Protein AF-A0A935LQ37-F1 (afdb_monomer)

Mean predicted aligned error: 2.81 Å

Structure (mmCIF, N/CA/C/O backbone):
data_AF-A0A935LQ37-F1
#
_entry.id   AF-A0A935LQ37-F1
#
loop_
_atom_site.group_PDB
_atom_site.id
_atom_site.type_symbol
_atom_site.label_atom_id
_atom_site.label_alt_id
_atom_site.label_comp_id
_atom_site.label_asym_id
_atom_site.label_entity_id
_atom_site.label_seq_id
_atom_site.pdbx_PDB_ins_code
_atom_site.Cartn_x
_atom_site.Cartn_y
_atom_site.Cartn_z
_atom_site.occupancy
_atom_site.B_iso_or_equiv
_atom_site.auth_seq_id
_atom_site.auth_comp_id
_atom_site.auth_asym_id
_atom_site.auth_atom_id
_atom_site.pdbx_PDB_model_num
ATOM 1 N N . MET A 1 1 ? -3.232 -5.903 8.946 1.00 92.69 1 MET A N 1
ATOM 2 C CA . MET A 1 1 ? -3.778 -6.004 7.572 1.00 92.69 1 MET A CA 1
ATOM 3 C C . MET A 1 1 ? -3.243 -7.253 6.890 1.00 92.69 1 MET A C 1
ATOM 5 O O . MET A 1 1 ? -2.245 -7.796 7.349 1.00 92.69 1 MET A O 1
ATOM 9 N N . THR A 1 2 ? -3.862 -7.680 5.796 1.00 96.69 2 THR A N 1
ATOM 10 C CA . THR A 1 2 ? -3.355 -8.737 4.913 1.00 96.69 2 THR A CA 1
ATOM 11 C C . THR A 1 2 ? -3.396 -8.224 3.479 1.00 96.69 2 THR A C 1
ATOM 13 O O . THR A 1 2 ? -4.402 -7.646 3.073 1.00 96.69 2 THR A O 1
ATOM 16 N N . ALA A 1 3 ? -2.311 -8.421 2.731 1.00 97.06 3 ALA A N 1
ATOM 17 C CA . ALA A 1 3 ? -2.193 -8.026 1.332 1.00 97.06 3 ALA A CA 1
ATOM 18 C C . ALA A 1 3 ? -1.801 -9.243 0.481 1.00 97.06 3 ALA A C 1
ATOM 20 O O . ALA A 1 3 ? -0.768 -9.870 0.715 1.00 97.06 3 ALA A O 1
ATOM 21 N N . GLY A 1 4 ? -2.642 -9.600 -0.486 1.00 97.38 4 GLY A N 1
ATOM 22 C CA . GLY A 1 4 ? -2.380 -10.629 -1.483 1.00 97.38 4 GLY A CA 1
ATOM 23 C C . GLY A 1 4 ? -1.624 -10.033 -2.663 1.00 97.38 4 GLY A C 1
ATOM 24 O O . GLY A 1 4 ? -2.230 -9.405 -3.525 1.00 97.38 4 GLY A O 1
ATOM 25 N N . ILE A 1 5 ? -0.306 -10.230 -2.694 1.00 94.69 5 ILE A N 1
ATOM 26 C CA . ILE A 1 5 ? 0.600 -9.649 -3.694 1.00 94.69 5 ILE A CA 1
ATOM 27 C C . ILE A 1 5 ? 0.951 -10.710 -4.742 1.00 94.69 5 ILE A C 1
ATOM 29 O O . ILE A 1 5 ? 1.367 -11.816 -4.392 1.00 94.69 5 ILE A O 1
ATOM 33 N N . ARG A 1 6 ? 0.802 -10.386 -6.033 1.00 88.31 6 ARG A N 1
ATOM 34 C CA . ARG A 1 6 ? 1.141 -11.289 -7.146 1.00 88.31 6 ARG A CA 1
ATOM 35 C C . ARG A 1 6 ? 1.947 -10.560 -8.215 1.00 88.31 6 ARG A C 1
ATOM 37 O O . ARG A 1 6 ? 1.375 -9.878 -9.054 1.00 88.31 6 ARG A O 1
ATOM 44 N N . GLY A 1 7 ? 3.270 -10.737 -8.187 1.00 85.19 7 GLY A N 1
ATOM 45 C CA . GLY A 1 7 ? 4.164 -10.223 -9.229 1.00 85.19 7 GLY A CA 1
ATOM 46 C C . GLY A 1 7 ? 4.079 -8.709 -9.405 1.00 85.19 7 GLY A C 1
ATOM 47 O O . GLY A 1 7 ? 3.986 -8.241 -10.534 1.00 85.19 7 GLY A O 1
ATOM 48 N N . THR A 1 8 ? 4.081 -7.946 -8.309 1.00 91.31 8 THR A N 1
ATOM 49 C CA . THR A 1 8 ? 4.020 -6.483 -8.354 1.00 91.31 8 THR A CA 1
ATOM 50 C C . THR A 1 8 ? 4.897 -5.808 -7.294 1.00 91.31 8 THR A C 1
ATOM 52 O O . THR A 1 8 ? 5.325 -6.463 -6.343 1.00 91.31 8 THR A O 1
ATOM 55 N N . GLY A 1 9 ? 5.173 -4.515 -7.479 1.00 92.50 9 GLY A N 1
ATOM 56 C CA . GLY A 1 9 ? 5.915 -3.663 -6.559 1.00 92.50 9 GLY A CA 1
ATOM 57 C C . GLY A 1 9 ? 4.988 -2.980 -5.558 1.00 92.50 9 GLY A C 1
ATOM 58 O O . GLY A 1 9 ? 4.020 -2.321 -5.937 1.00 92.50 9 GLY A O 1
ATOM 59 N N . VAL A 1 10 ? 5.305 -3.131 -4.275 1.00 95.75 10 VAL A N 1
ATOM 60 C CA . VAL A 1 10 ? 4.581 -2.486 -3.179 1.00 95.75 10 VAL A CA 1
ATOM 61 C C . VAL A 1 10 ? 5.564 -1.884 -2.193 1.00 95.75 10 VAL A C 1
ATOM 63 O O . VAL A 1 10 ? 6.690 -2.365 -2.055 1.00 95.75 10 VAL A O 1
ATOM 66 N N . TYR A 1 11 ? 5.091 -0.896 -1.450 1.00 96.94 11 TYR A N 1
ATOM 67 C CA . TYR A 1 11 ? 5.794 -0.350 -0.303 1.00 96.94 11 TYR A CA 1
ATOM 68 C C . TYR A 1 11 ? 4.884 -0.385 0.924 1.00 96.94 11 TYR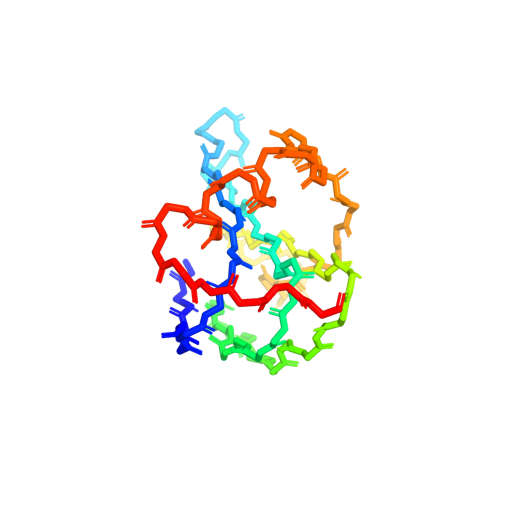 A C 1
ATOM 70 O O . TYR A 1 11 ? 3.694 -0.085 0.824 1.00 96.94 11 TYR A O 1
ATOM 78 N N . ALA A 1 12 ? 5.417 -0.760 2.085 1.00 97.25 12 ALA A N 1
ATOM 79 C CA . ALA A 1 12 ? 4.633 -0.867 3.308 1.00 97.25 12 ALA A CA 1
ATOM 80 C C . ALA A 1 12 ? 5.452 -0.496 4.543 1.00 97.25 12 ALA A C 1
ATOM 82 O O . ALA A 1 12 ? 6.620 -0.859 4.655 1.00 97.25 12 ALA A O 1
ATOM 83 N N . GLU A 1 13 ? 4.799 0.160 5.499 1.00 97.75 13 GLU A N 1
ATOM 84 C CA . GLU A 1 13 ? 5.369 0.500 6.804 1.00 97.75 13 GLU A CA 1
ATOM 85 C C . GLU A 1 13 ? 4.344 0.233 7.906 1.00 97.75 13 GLU A C 1
ATOM 87 O O . GLU A 1 13 ? 3.137 0.337 7.694 1.00 97.75 13 GLU A O 1
ATOM 92 N N . VAL A 1 14 ? 4.814 -0.082 9.109 1.00 9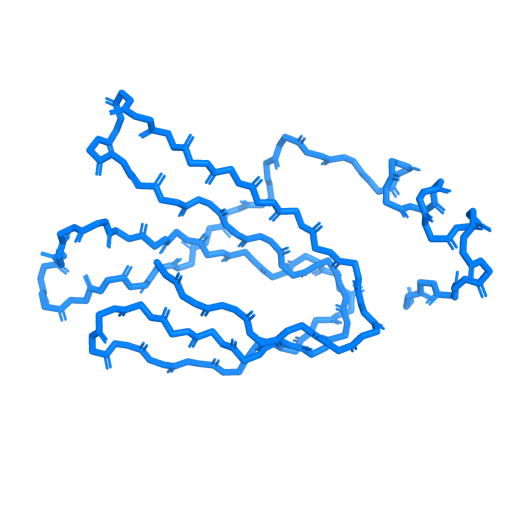7.31 14 VAL A N 1
ATOM 93 C CA . VAL A 1 14 ? 3.984 -0.112 10.320 1.00 97.31 14 VAL A CA 1
ATOM 94 C C . VAL A 1 14 ? 4.532 0.952 11.254 1.00 97.31 14 VAL A C 1
ATOM 96 O O . VAL A 1 14 ? 5.740 0.990 11.462 1.00 97.31 14 VAL A O 1
ATOM 99 N N . LEU A 1 15 ? 3.659 1.804 11.792 1.00 96.62 15 LEU A N 1
ATOM 100 C CA . LEU A 1 15 ? 4.031 2.935 12.641 1.00 96.62 15 LEU A CA 1
ATOM 101 C C . LEU A 1 15 ? 3.579 2.663 14.088 1.00 96.62 15 LEU A C 1
ATOM 103 O O . LEU A 1 15 ? 2.417 2.928 14.420 1.00 96.62 15 LEU A O 1
ATOM 107 N N . PRO A 1 16 ? 4.450 2.120 14.964 1.00 96.00 16 PRO A N 1
ATOM 108 C CA . PRO A 1 16 ? 4.102 1.802 16.351 1.00 96.00 16 PRO A CA 1
ATOM 109 C C . PRO A 1 16 ? 3.641 3.022 17.149 1.00 96.00 16 PRO A C 1
ATOM 111 O O . PRO A 1 16 ? 2.721 2.923 17.958 1.00 96.00 16 PRO A O 1
ATOM 114 N N . GLU A 1 17 ? 4.225 4.190 16.883 1.00 96.62 17 GLU A N 1
ATOM 115 C CA . GLU A 1 17 ? 3.903 5.451 17.556 1.00 96.62 17 GLU A CA 1
ATOM 116 C C . GLU A 1 17 ? 2.509 5.981 17.176 1.00 96.62 17 GLU A C 1
ATOM 118 O O . GLU A 1 17 ? 1.999 6.901 17.814 1.00 96.62 17 GLU A O 1
ATOM 123 N N . GLN A 1 18 ? 1.877 5.399 16.151 1.00 94.38 18 GLN A N 1
ATOM 124 C CA . GLN A 1 18 ? 0.537 5.738 15.672 1.00 94.38 18 GLN A CA 1
ATOM 125 C C . GLN A 1 18 ? -0.438 4.568 15.845 1.00 94.38 18 GLN A C 1
ATOM 127 O O . GLN A 1 18 ? -1.169 4.231 14.916 1.00 94.38 18 GLN A O 1
ATOM 132 N N . ASP A 1 19 ? -0.447 3.939 17.023 1.00 95.00 19 ASP A N 1
ATOM 133 C CA . ASP A 1 19 ? -1.334 2.805 17.336 1.00 95.00 19 ASP A CA 1
ATOM 134 C C . ASP A 1 19 ? -1.157 1.633 16.352 1.00 95.00 19 ASP A C 1
ATOM 136 O O . ASP A 1 19 ? -2.118 1.042 15.868 1.00 95.00 19 ASP A O 1
ATOM 140 N N . PHE A 1 20 ? 0.097 1.339 15.983 1.00 95.25 20 PHE A N 1
ATOM 141 C CA . PHE A 1 20 ? 0.447 0.294 15.010 1.00 95.25 20 PHE A CA 1
ATOM 142 C C . PHE A 1 20 ? -0.285 0.412 13.661 1.00 95.25 20 PHE A C 1
ATOM 144 O O . PHE A 1 20 ? -0.478 -0.582 12.950 1.00 95.25 20 PHE A O 1
ATOM 151 N N . ARG A 1 21 ? -0.686 1.629 13.275 1.00 95.88 21 ARG A N 1
ATOM 152 C CA . ARG A 1 21 ? -1.275 1.894 11.963 1.00 95.88 21 ARG A CA 1
ATOM 153 C C . ARG A 1 21 ? -0.301 1.473 10.867 1.00 95.88 21 ARG A C 1
ATOM 155 O O . ARG A 1 21 ? 0.890 1.772 10.928 1.00 95.88 21 ARG A O 1
ATOM 162 N N . SER A 1 22 ? -0.812 0.772 9.862 1.00 97.62 22 SER A N 1
ATOM 163 C CA . SER A 1 22 ? -0.020 0.306 8.725 1.00 97.62 22 SER A CA 1
ATOM 164 C C . SER A 1 22 ? -0.252 1.199 7.509 1.00 97.62 22 SER A C 1
ATOM 166 O O . SER A 1 22 ? -1.390 1.522 7.173 1.00 97.62 22 SER A O 1
ATOM 168 N N . TYR A 1 23 ? 0.827 1.585 6.847 1.00 98.38 23 TYR A N 1
ATOM 169 C CA . TYR A 1 23 ? 0.831 2.185 5.523 1.00 98.38 23 TYR A CA 1
ATOM 170 C C . TYR A 1 23 ? 1.036 1.098 4.468 1.00 98.38 23 TYR A C 1
ATOM 172 O O . TYR A 1 23 ? 1.857 0.198 4.656 1.00 98.38 23 TYR A O 1
ATOM 180 N N . PHE A 1 24 ? 0.322 1.194 3.350 1.00 98.31 24 PHE A N 1
ATOM 181 C CA . PHE A 1 24 ? 0.499 0.301 2.212 1.00 98.31 24 PHE A CA 1
ATOM 182 C C . PHE A 1 24 ? 0.285 1.047 0.898 1.00 98.31 24 PHE A C 1
ATOM 184 O O . PHE A 1 24 ? -0.801 1.566 0.656 1.00 98.31 24 PHE A O 1
ATOM 191 N N . CYS A 1 25 ? 1.294 1.066 0.037 1.00 98.06 25 CYS A N 1
ATOM 192 C CA . CYS A 1 25 ? 1.230 1.575 -1.324 1.00 98.06 25 CYS A CA 1
ATOM 193 C C . CYS A 1 25 ? 1.294 0.421 -2.320 1.00 98.06 25 CYS A C 1
ATOM 195 O O . CYS A 1 25 ? 2.249 -0.359 -2.308 1.00 98.06 25 CYS A O 1
ATOM 197 N N . ASN A 1 26 ? 0.304 0.345 -3.204 1.00 97.12 26 ASN A N 1
ATOM 198 C CA . ASN A 1 26 ? 0.386 -0.441 -4.422 1.00 97.12 26 ASN A CA 1
ATOM 199 C C . ASN A 1 26 ? 0.960 0.432 -5.549 1.00 97.12 26 ASN A C 1
ATOM 201 O O . ASN A 1 26 ? 0.248 1.277 -6.104 1.00 97.12 26 ASN A O 1
ATOM 205 N N . CYS A 1 27 ? 2.239 0.252 -5.881 1.00 95.44 27 CYS A N 1
ATOM 206 C CA . CYS A 1 27 ? 2.915 1.118 -6.848 1.00 95.44 27 CYS A CA 1
ATOM 207 C C . CYS A 1 27 ? 2.411 0.857 -8.274 1.00 95.44 27 CYS A C 1
ATOM 209 O O . CYS A 1 27 ? 2.208 1.800 -9.033 1.00 95.44 27 CYS A O 1
ATOM 211 N N . TYR A 1 28 ? 2.154 -0.407 -8.615 1.00 93.44 28 TYR A N 1
ATOM 212 C CA . TYR A 1 28 ? 1.558 -0.824 -9.885 1.00 93.44 28 TYR A CA 1
ATOM 213 C C . TYR A 1 28 ? 0.913 -2.214 -9.750 1.00 93.44 28 TYR A C 1
ATOM 215 O O . TYR A 1 28 ? 1.036 -2.858 -8.719 1.00 93.44 28 TYR A O 1
ATOM 223 N N . GLY A 1 29 ? 0.224 -2.719 -10.770 1.00 93.06 29 GLY A N 1
ATOM 224 C CA . GLY A 1 29 ? -0.398 -4.045 -10.750 1.00 93.06 29 GLY A CA 1
ATOM 225 C C . GLY A 1 29 ? -1.581 -4.162 -9.783 1.00 93.06 29 GLY A C 1
ATOM 226 O O . GLY A 1 29 ? -2.228 -3.172 -9.431 1.00 93.06 29 GLY A O 1
ATOM 227 N N . THR A 1 30 ? -1.879 -5.397 -9.371 1.00 95.38 30 THR A N 1
ATOM 228 C CA . THR A 1 30 ? -3.086 -5.726 -8.601 1.00 95.38 30 THR A CA 1
ATOM 229 C C . THR A 1 30 ? -2.748 -6.331 -7.243 1.00 95.38 30 THR A C 1
ATOM 231 O O . THR A 1 30 ? -1.956 -7.274 -7.155 1.00 95.38 30 THR A O 1
ATOM 234 N N . VAL A 1 31 ? -3.393 -5.827 -6.189 1.00 97.81 31 VAL A N 1
ATOM 235 C CA . VAL A 1 31 ? -3.270 -6.336 -4.818 1.00 97.81 31 VAL A CA 1
ATOM 236 C C . VAL A 1 31 ? -4.647 -6.509 -4.182 1.00 97.81 31 VAL A C 1
ATOM 238 O O . VAL A 1 31 ? -5.450 -5.578 -4.147 1.00 97.81 31 VAL A O 1
ATOM 241 N N . ASP A 1 32 ? -4.888 -7.684 -3.601 1.00 98.00 32 ASP A N 1
ATOM 242 C CA . ASP A 1 32 ? -6.054 -7.936 -2.749 1.00 98.00 32 ASP A CA 1
ATOM 243 C C . ASP A 1 32 ? -5.758 -7.439 -1.324 1.00 98.00 32 ASP A C 1
ATOM 245 O O . ASP A 1 32 ? -4.871 -7.977 -0.662 1.00 98.00 32 ASP A O 1
ATOM 249 N N . ILE A 1 33 ? -6.475 -6.435 -0.817 1.00 97.69 33 ILE A N 1
ATOM 250 C CA . ILE A 1 33 ? -6.221 -5.846 0.509 1.00 97.69 33 ILE A CA 1
ATOM 251 C C . ILE A 1 33 ? -7.380 -6.162 1.454 1.00 97.69 33 ILE A C 1
ATOM 253 O O . ILE A 1 33 ? -8.546 -5.944 1.125 1.00 97.69 33 ILE A O 1
ATOM 257 N N . ALA A 1 34 ? -7.055 -6.626 2.662 1.00 97.69 34 ALA A N 1
ATOM 25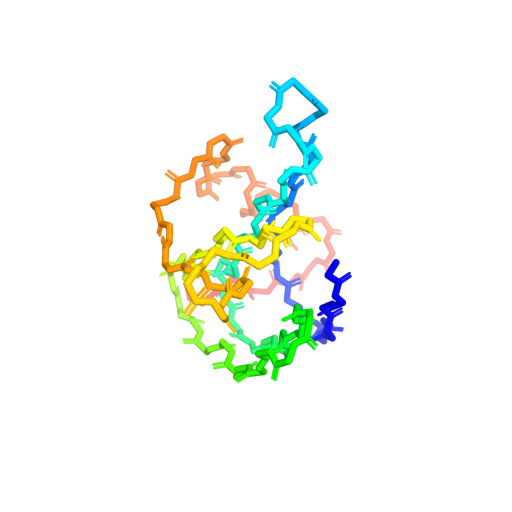8 C CA . ALA A 1 34 ? -8.002 -6.816 3.755 1.00 97.69 34 ALA A CA 1
ATOM 259 C C . ALA A 1 34 ? -7.498 -6.178 5.062 1.00 97.69 34 ALA A C 1
ATOM 261 O O . ALA A 1 34 ? -6.359 -6.399 5.492 1.00 97.69 34 ALA A O 1
ATOM 262 N N . ALA A 1 35 ? -8.360 -5.416 5.734 1.00 96.56 35 ALA A N 1
ATOM 263 C CA . ALA A 1 35 ? -8.090 -4.823 7.041 1.00 96.56 35 ALA A CA 1
ATOM 264 C C . ALA A 1 35 ? -9.375 -4.804 7.878 1.00 96.56 35 ALA A C 1
ATOM 266 O O . ALA A 1 35 ? -10.342 -4.142 7.519 1.00 96.56 35 ALA A O 1
ATOM 267 N N . GLY A 1 36 ? -9.400 -5.539 8.994 1.00 93.19 36 GLY A N 1
ATOM 268 C CA . GLY A 1 36 ? -10.620 -5.684 9.791 1.00 93.19 36 GLY A CA 1
ATOM 269 C C . GLY A 1 36 ? -11.775 -6.251 8.955 1.00 93.19 36 GLY A C 1
ATOM 270 O O . GLY A 1 36 ? -11.643 -7.323 8.361 1.00 93.19 36 GLY A O 1
ATOM 271 N N . GLY A 1 37 ? -12.897 -5.527 8.914 1.00 94.62 37 GLY A N 1
ATOM 272 C CA . GLY A 1 37 ? -14.049 -5.846 8.063 1.00 94.62 37 GLY A CA 1
ATOM 273 C C . GLY A 1 37 ? -13.933 -5.351 6.616 1.00 94.62 37 GLY A C 1
ATOM 274 O O . GLY A 1 37 ? -14.713 -5.789 5.772 1.00 94.62 37 GLY A O 1
ATOM 275 N N . ASP A 1 38 ? -12.963 -4.486 6.315 1.00 97.69 38 ASP A N 1
ATOM 276 C CA . ASP A 1 38 ? -12.810 -3.878 4.996 1.00 97.69 38 ASP A CA 1
ATOM 277 C C . ASP A 1 38 ? -12.009 -4.775 4.056 1.00 97.69 38 ASP A C 1
ATOM 279 O O . ASP A 1 38 ? -11.002 -5.390 4.432 1.00 97.69 38 ASP A O 1
ATOM 283 N N . ARG A 1 39 ? -12.453 -4.820 2.800 1.00 97.62 39 ARG A N 1
ATOM 284 C CA . ARG A 1 39 ? -11.780 -5.507 1.698 1.00 97.62 39 ARG A CA 1
ATOM 285 C C . ARG A 1 39 ? -11.844 -4.645 0.452 1.00 97.62 39 ARG A C 1
ATOM 287 O O . ARG A 1 39 ? -12.892 -4.077 0.155 1.00 97.62 39 ARG A O 1
ATOM 294 N N . THR A 1 40 ? -10.749 -4.586 -0.289 1.00 97.56 40 THR A N 1
ATOM 295 C CA . THR A 1 40 ? -10.704 -3.919 -1.590 1.00 97.56 40 THR A CA 1
ATOM 296 C C . THR A 1 40 ? -9.706 -4.612 -2.505 1.00 97.56 40 THR A C 1
ATOM 298 O O . THR A 1 40 ? -8.764 -5.250 -2.035 1.00 97.56 40 THR A O 1
ATOM 301 N N . VAL A 1 41 ? -9.905 -4.461 -3.809 1.00 97.69 41 VAL A N 1
ATOM 302 C CA . VAL A 1 41 ? -8.891 -4.774 -4.815 1.00 97.69 41 VAL A CA 1
ATOM 303 C C . VAL A 1 41 ? -8.262 -3.447 -5.217 1.00 97.69 41 VAL A C 1
ATOM 305 O O . VAL A 1 41 ? -8.968 -2.503 -5.570 1.00 97.69 41 VAL A O 1
ATOM 308 N N . SER A 1 42 ? -6.945 -3.349 -5.087 1.00 97.38 42 SER A N 1
ATOM 309 C CA . SER A 1 42 ? -6.174 -2.209 -5.565 1.00 97.38 42 SER A CA 1
ATOM 310 C C . SER A 1 42 ? -5.617 -2.546 -6.938 1.00 97.38 42 SER A C 1
ATOM 312 O O . SER A 1 42 ? -4.853 -3.498 -7.058 1.00 97.38 42 SER A O 1
ATOM 314 N N . GLU A 1 43 ? -5.987 -1.770 -7.951 1.00 95.69 43 GLU A N 1
ATOM 315 C CA . GLU A 1 43 ? -5.450 -1.856 -9.310 1.00 95.69 43 GLU A CA 1
ATOM 316 C C . GLU A 1 43 ? -4.799 -0.516 -9.630 1.00 95.69 43 GLU A C 1
ATOM 318 O O . GLU A 1 43 ? -5.465 0.519 -9.640 1.00 95.69 43 GLU A O 1
ATOM 323 N N . SER A 1 44 ? -3.486 -0.527 -9.841 1.00 94.38 44 SER A N 1
ATOM 324 C CA . SER A 1 44 ? -2.702 0.693 -9.996 1.00 94.38 44 SER A CA 1
ATOM 325 C C . SER A 1 44 ? -1.756 0.586 -11.184 1.00 94.38 44 SER A C 1
ATOM 327 O O . SER A 1 44 ? -1.175 -0.465 -11.441 1.00 94.38 44 SER A O 1
ATOM 329 N N . THR A 1 45 ? -1.568 1.687 -11.901 1.00 91.88 45 THR A N 1
ATOM 330 C CA . THR A 1 45 ? -0.404 1.891 -12.780 1.00 91.88 45 THR A CA 1
ATOM 331 C C . THR A 1 45 ? 0.575 2.897 -12.181 1.00 91.88 45 THR A C 1
ATOM 333 O O . THR A 1 45 ? 1.674 3.047 -12.696 1.00 91.88 45 THR A O 1
ATOM 336 N N . TYR A 1 46 ? 0.164 3.604 -11.124 1.00 92.50 46 TYR A N 1
ATOM 337 C CA . TYR A 1 46 ? 0.961 4.596 -10.419 1.00 92.50 46 TYR A CA 1
ATOM 338 C C . TYR A 1 46 ? 0.341 4.874 -9.044 1.00 92.50 46 TYR A C 1
ATOM 340 O O . TYR A 1 46 ? -0.731 5.471 -8.968 1.00 92.50 46 TYR A O 1
ATOM 348 N N . HIS A 1 47 ? 1.000 4.402 -7.983 1.00 95.44 47 HIS A N 1
ATOM 349 C CA . HIS A 1 47 ? 0.706 4.633 -6.557 1.00 95.44 47 HIS A CA 1
ATOM 350 C C . HIS A 1 47 ? -0.774 4.734 -6.168 1.00 95.44 47 HIS A C 1
ATOM 352 O O . HIS A 1 47 ? -1.377 5.809 -6.157 1.00 95.44 47 HIS A O 1
ATOM 358 N N . GLN A 1 48 ? -1.334 3.620 -5.702 1.00 97.69 48 GLN A N 1
ATOM 359 C CA . GLN A 1 48 ? -2.580 3.621 -4.946 1.00 97.69 48 GLN A CA 1
ATOM 360 C C . GLN A 1 48 ? -2.296 3.216 -3.501 1.00 97.69 48 GLN A C 1
ATOM 362 O O . GLN A 1 48 ? -1.978 2.059 -3.219 1.00 97.69 48 GLN A O 1
ATOM 367 N N . SER A 1 49 ? -2.432 4.170 -2.582 1.00 98.12 49 SER A N 1
ATOM 368 C CA . SER A 1 49 ? -2.045 3.973 -1.187 1.00 98.12 49 SER A CA 1
ATOM 369 C C . SER A 1 49 ? -3.220 3.940 -0.225 1.00 98.12 49 SER A C 1
ATOM 371 O O . SER A 1 49 ? -4.248 4.596 -0.418 1.00 98.12 49 SER A O 1
ATOM 373 N N . PHE A 1 50 ? -3.016 3.215 0.870 1.00 98.31 50 PHE A N 1
ATOM 374 C CA . PHE A 1 50 ? -3.975 3.034 1.939 1.00 98.31 50 PHE A CA 1
ATOM 375 C C . PHE A 1 50 ? -3.309 3.127 3.306 1.00 98.31 50 PHE A C 1
ATOM 377 O O . PHE A 1 50 ? -2.193 2.661 3.533 1.00 98.31 50 PHE A O 1
ATOM 384 N N . TRP A 1 51 ? -4.064 3.675 4.243 1.00 98.00 51 TRP A N 1
ATOM 385 C CA . TRP A 1 51 ? -3.860 3.489 5.661 1.00 98.00 51 TRP A CA 1
ATOM 386 C C . TRP A 1 51 ? -4.750 2.356 6.156 1.00 98.00 51 TRP A C 1
ATOM 388 O O . TRP A 1 51 ? -5.961 2.389 5.942 1.00 98.00 51 TRP A O 1
ATOM 398 N N . ALA A 1 52 ? -4.161 1.397 6.862 1.00 97.75 52 ALA A N 1
ATOM 399 C CA . ALA A 1 52 ? -4.873 0.374 7.607 1.00 97.75 52 ALA A CA 1
ATOM 400 C C . ALA A 1 52 ? -4.739 0.636 9.115 1.00 97.75 52 ALA A C 1
ATOM 402 O O . ALA A 1 52 ? -3.651 0.548 9.684 1.00 97.75 52 ALA A O 1
ATOM 403 N N . GLU A 1 53 ? -5.848 0.962 9.767 1.00 97.62 53 GLU A N 1
ATOM 404 C CA . GLU A 1 53 ? -5.919 1.147 11.215 1.00 97.62 53 GLU A CA 1
ATOM 405 C C . GLU A 1 53 ? -5.871 -0.203 11.934 1.00 97.62 53 GLU A C 1
ATOM 407 O O . GLU A 1 53 ? -6.597 -1.131 11.561 1.00 97.62 53 GLU A O 1
ATOM 412 N N . ALA A 1 54 ? -5.070 -0.306 13.000 1.00 94.88 54 ALA A N 1
ATOM 413 C CA . ALA A 1 54 ? -5.088 -1.479 13.874 1.00 94.88 54 ALA A CA 1
ATOM 414 C C . ALA A 1 54 ? -6.449 -1.626 14.579 1.00 94.88 54 ALA A C 1
ATOM 416 O O . ALA A 1 54 ? -6.980 -2.732 14.686 1.00 94.88 54 ALA A O 1
ATOM 417 N N . SER A 1 55 ? -7.039 -0.493 14.973 1.00 93.94 55 SER A N 1
ATOM 418 C CA . SER A 1 55 ? -8.379 -0.389 15.555 1.00 93.94 55 SER A CA 1
ATOM 419 C C . SER A 1 55 ? -9.319 0.383 14.614 1.00 93.94 55 SER A C 1
ATOM 421 O O . SER A 1 55 ? -8.981 1.503 14.223 1.00 93.94 55 SER A O 1
ATOM 423 N N . PRO A 1 56 ? -10.506 -0.146 14.248 1.00 94.38 56 PRO A N 1
ATOM 424 C CA . PRO A 1 56 ? -11.410 0.532 13.319 1.00 94.38 56 PRO A CA 1
ATOM 425 C C . PRO A 1 56 ? -11.805 1.945 13.777 1.00 94.38 56 PRO A C 1
ATOM 427 O O . PRO A 1 56 ? -12.261 2.151 14.904 1.00 94.38 56 PRO A O 1
ATOM 430 N N . ARG A 1 57 ? -11.726 2.921 12.871 1.00 92.81 57 ARG A N 1
ATOM 431 C CA . ARG A 1 57 ? -12.230 4.286 13.056 1.00 92.81 57 ARG A CA 1
ATOM 432 C C . ARG A 1 57 ? -13.577 4.411 12.359 1.00 92.81 57 ARG A C 1
ATOM 434 O O . ARG A 1 57 ? -13.682 4.215 11.155 1.00 92.81 57 ARG A O 1
ATOM 441 N N . LYS A 1 58 ? -14.632 4.746 13.108 1.00 91.19 58 LYS A N 1
ATOM 442 C CA . LYS A 1 58 ? -16.009 4.841 12.573 1.00 91.19 58 LYS A CA 1
ATOM 443 C C . LYS A 1 58 ? -16.465 3.556 11.850 1.00 91.19 58 LYS A C 1
ATOM 445 O O . LYS A 1 58 ? -17.189 3.621 10.864 1.00 91.19 58 LYS A O 1
ATOM 450 N N . GLY A 1 59 ? -16.025 2.397 12.342 1.00 94.06 59 GLY A N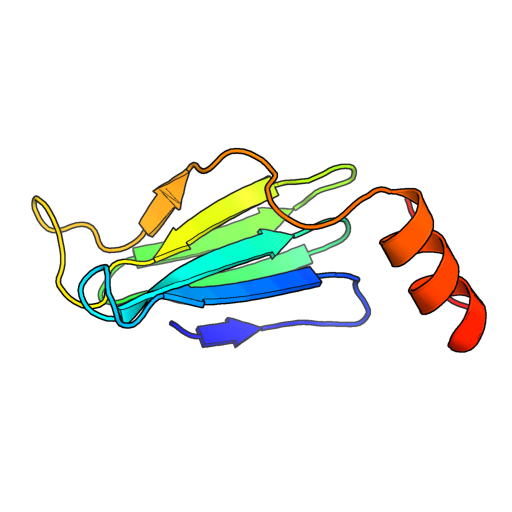 1
ATOM 451 C CA . GLY A 1 59 ? -16.355 1.089 11.767 1.00 94.06 59 GLY A CA 1
ATOM 452 C C . GLY A 1 59 ? -15.536 0.689 10.536 1.00 94.06 59 GLY A C 1
ATOM 453 O O . GLY A 1 59 ? -15.725 -0.421 10.055 1.00 94.06 59 GLY A O 1
ATOM 454 N N . GLN A 1 60 ? -14.621 1.542 10.064 1.00 96.31 60 GLN A N 1
ATOM 455 C CA . GLN A 1 60 ? -13.714 1.260 8.951 1.00 96.31 60 GLN A CA 1
ATOM 456 C C . GLN A 1 60 ? -12.276 1.139 9.452 1.00 96.31 60 GLN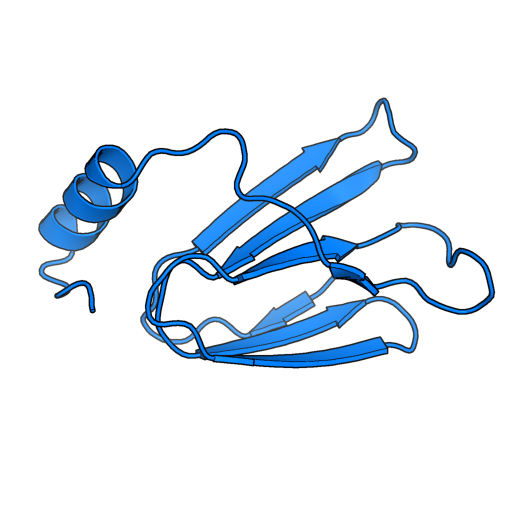 A C 1
ATOM 458 O O . GLN A 1 60 ? -11.839 1.864 10.345 1.00 96.31 60 GLN A O 1
ATOM 463 N N . SER A 1 61 ? -11.530 0.221 8.868 1.00 97.25 61 SER A N 1
ATOM 464 C CA . SER A 1 61 ? -10.109 0.008 9.104 1.00 97.25 61 SER A CA 1
ATOM 465 C C . SER A 1 61 ? -9.254 0.435 7.919 1.00 97.25 61 SER A C 1
ATOM 467 O O . SER A 1 61 ? -8.054 0.570 8.115 1.00 97.25 61 SER A O 1
ATOM 469 N N . LEU A 1 62 ? -9.808 0.651 6.723 1.00 97.81 62 LEU A N 1
ATOM 470 C CA . LEU A 1 62 ? -9.040 1.013 5.532 1.00 97.81 62 LEU A CA 1
ATOM 471 C C . LEU A 1 62 ? -9.430 2.398 5.002 1.00 97.81 62 LEU A C 1
ATOM 4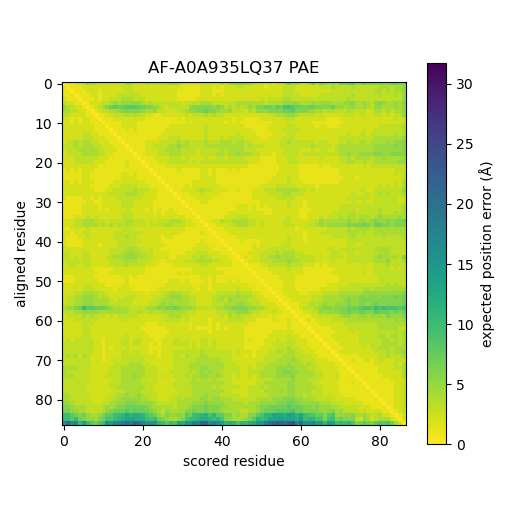73 O O . LEU A 1 62 ? -10.600 2.675 4.752 1.00 97.81 62 LEU A O 1
ATOM 477 N N . PHE A 1 63 ? -8.439 3.259 4.779 1.00 97.75 63 PHE A N 1
ATOM 478 C CA . PHE A 1 63 ? -8.633 4.628 4.294 1.00 97.75 63 PHE A CA 1
ATOM 479 C C . PHE A 1 63 ? -7.643 4.954 3.175 1.00 97.75 63 PHE A C 1
ATOM 481 O O . PHE A 1 63 ? -6.509 4.488 3.243 1.00 97.75 63 PHE A O 1
ATOM 488 N N . PRO A 1 64 ? -8.001 5.780 2.177 1.00 97.44 64 PRO A N 1
ATOM 489 C CA . PRO A 1 64 ? -7.040 6.270 1.192 1.00 97.44 64 PRO A CA 1
ATOM 490 C C . PRO A 1 64 ? -5.872 7.022 1.845 1.00 97.44 64 PRO A C 1
ATOM 492 O O . PRO A 1 64 ? -6.039 7.703 2.862 1.00 97.44 64 PRO A O 1
ATOM 495 N N . ALA A 1 65 ? -4.695 6.925 1.236 1.00 97.69 65 ALA A N 1
ATOM 496 C CA . ALA A 1 65 ? -3.485 7.619 1.655 1.00 97.69 65 ALA A CA 1
ATOM 497 C C . ALA A 1 65 ? -2.797 8.297 0.463 1.00 97.69 65 ALA A C 1
ATOM 499 O O . ALA A 1 65 ? -3.071 7.983 -0.693 1.00 97.69 65 ALA A O 1
ATOM 500 N N . GLN A 1 66 ? -1.889 9.225 0.760 1.00 97.12 66 GLN A N 1
ATOM 501 C CA . GLN A 1 66 ? -0.933 9.731 -0.224 1.00 97.12 66 GLN A CA 1
ATOM 502 C C . GLN A 1 66 ? 0.285 8.807 -0.286 1.00 97.12 66 GLN A C 1
ATOM 504 O O . GLN A 1 66 ? 0.566 8.096 0.683 1.00 97.12 66 GLN A O 1
ATOM 509 N N . ALA A 1 67 ? 1.011 8.850 -1.403 1.00 96.62 67 ALA A N 1
ATOM 510 C CA . ALA A 1 67 ? 2.314 8.215 -1.508 1.00 96.62 67 ALA A CA 1
ATOM 511 C C . ALA A 1 67 ? 3.303 8.874 -0.529 1.00 96.62 67 ALA A C 1
ATOM 513 O O . ALA A 1 67 ? 3.464 10.094 -0.543 1.00 96.62 67 ALA A O 1
ATOM 514 N N . ILE A 1 68 ? 3.940 8.075 0.330 1.00 97.00 68 ILE A N 1
ATOM 515 C CA . ILE A 1 68 ? 4.976 8.519 1.270 1.00 97.00 68 ILE A CA 1
ATOM 516 C C . ILE A 1 68 ? 6.163 7.550 1.280 1.00 97.00 68 ILE A C 1
ATOM 518 O O . ILE A 1 68 ? 5.994 6.351 1.046 1.00 97.00 68 ILE A O 1
ATOM 522 N N . ASN A 1 69 ? 7.337 8.090 1.610 1.00 96.25 69 ASN A N 1
ATOM 523 C CA . ASN A 1 69 ? 8.543 7.366 2.031 1.00 96.25 69 ASN A CA 1
ATOM 524 C C . ASN A 1 69 ? 9.173 6.388 1.017 1.00 96.25 69 ASN A C 1
ATOM 526 O O . ASN A 1 69 ? 10.042 5.608 1.396 1.00 96.25 69 ASN A O 1
ATOM 530 N N . HIS A 1 70 ? 8.786 6.457 -0.258 1.00 95.75 70 HIS A N 1
ATOM 531 C CA . HIS A 1 70 ? 9.491 5.804 -1.365 1.00 95.75 70 HIS A CA 1
ATOM 532 C C . HIS A 1 70 ? 9.417 6.660 -2.632 1.00 95.75 70 HIS A C 1
ATOM 534 O O . HIS A 1 70 ? 8.458 7.423 -2.801 1.00 95.75 70 HIS A O 1
ATOM 540 N N . THR A 1 71 ? 10.418 6.540 -3.506 1.00 95.00 71 THR A N 1
ATOM 541 C CA . THR A 1 71 ? 10.437 7.203 -4.822 1.00 95.00 71 THR A CA 1
ATOM 542 C C . THR A 1 71 ? 10.207 6.225 -5.971 1.00 95.00 71 THR A C 1
ATOM 544 O O . THR A 1 71 ? 10.316 5.005 -5.821 1.00 95.00 71 THR A O 1
ATOM 547 N N . ASP A 1 72 ? 9.902 6.774 -7.147 1.00 92.38 72 ASP A N 1
ATOM 548 C CA . ASP A 1 72 ? 9.743 5.987 -8.370 1.00 92.38 72 ASP A CA 1
ATOM 549 C C . ASP A 1 72 ? 11.062 5.296 -8.751 1.00 92.38 72 ASP A C 1
ATOM 551 O O . ASP A 1 72 ? 11.067 4.119 -9.108 1.00 92.38 72 ASP A O 1
ATOM 555 N N . GLU A 1 73 ? 12.198 5.978 -8.582 1.00 93.56 73 GLU A N 1
ATOM 556 C CA . GLU A 1 73 ? 13.529 5.439 -8.881 1.00 93.56 73 GLU A CA 1
ATOM 557 C C . GLU A 1 73 ? 13.896 4.244 -7.995 1.00 93.56 73 GLU A C 1
ATOM 559 O O . GLU A 1 73 ? 14.507 3.285 -8.471 1.00 93.56 73 GLU A O 1
ATOM 564 N N . GLU A 1 74 ? 13.521 4.271 -6.714 1.00 92.50 74 GLU A N 1
ATOM 565 C CA . GLU A 1 74 ? 13.741 3.143 -5.803 1.00 92.50 74 GLU A CA 1
ATOM 566 C C . GLU A 1 74 ? 12.948 1.911 -6.258 1.00 92.50 74 GLU A C 1
ATOM 568 O O . GLU A 1 74 ? 13.483 0.798 -6.291 1.00 92.50 74 GLU A O 1
ATOM 573 N N . MET A 1 75 ? 11.693 2.106 -6.672 1.00 91.69 75 MET A N 1
ATOM 574 C CA . MET A 1 75 ? 10.840 1.018 -7.152 1.00 91.69 75 MET A CA 1
ATOM 575 C C . MET A 1 75 ? 11.306 0.462 -8.501 1.00 91.69 75 MET A C 1
ATOM 577 O O . MET A 1 75 ? 11.323 -0.758 -8.686 1.00 91.69 75 MET A O 1
ATOM 581 N N . GLU A 1 76 ? 11.734 1.329 -9.420 1.00 91.81 76 GLU A N 1
ATOM 582 C CA . GLU A 1 76 ? 12.351 0.957 -10.699 1.00 91.81 76 GLU A CA 1
ATOM 583 C C . GLU A 1 76 ? 13.630 0.136 -10.483 1.00 91.81 76 GLU A C 1
ATOM 585 O O . GLU A 1 76 ? 13.813 -0.922 -11.094 1.00 91.81 76 GLU A O 1
ATOM 590 N N . MET A 1 77 ? 14.498 0.576 -9.563 1.00 93.88 77 MET A N 1
ATOM 591 C CA . MET A 1 77 ? 15.729 -0.135 -9.217 1.00 93.88 77 MET A CA 1
ATOM 592 C C . MET A 1 77 ? 15.428 -1.555 -8.719 1.00 93.88 77 MET A C 1
ATOM 594 O O . MET A 1 77 ? 16.044 -2.516 -9.186 1.00 93.88 77 MET A O 1
ATOM 598 N N . LEU A 1 78 ? 14.476 -1.711 -7.793 1.00 93.00 78 LEU A N 1
ATOM 599 C CA . LEU A 1 78 ? 14.092 -3.021 -7.259 1.00 93.00 78 LEU A CA 1
ATOM 600 C C . LEU A 1 78 ? 13.480 -3.925 -8.338 1.00 93.00 78 LEU A C 1
ATOM 602 O O . LEU A 1 78 ? 13.826 -5.106 -8.416 1.00 93.00 78 LEU A O 1
ATOM 606 N N . ALA A 1 79 ? 12.621 -3.375 -9.201 1.00 91.50 79 ALA A N 1
ATOM 607 C CA . ALA A 1 79 ? 12.028 -4.114 -10.313 1.00 91.50 79 ALA A CA 1
ATOM 608 C C . ALA A 1 79 ? 13.100 -4.620 -11.295 1.00 91.50 79 ALA A C 1
ATOM 610 O O . ALA A 1 79 ? 13.066 -5.783 -11.714 1.00 91.50 79 ALA A O 1
ATOM 611 N N . ALA A 1 80 ? 14.108 -3.796 -11.599 1.00 93.00 80 ALA A N 1
ATOM 612 C CA . ALA A 1 80 ? 15.207 -4.165 -12.486 1.00 93.00 80 ALA A CA 1
ATOM 613 C C . ALA A 1 80 ? 16.023 -5.361 -11.958 1.00 93.00 80 ALA A C 1
ATOM 615 O O . ALA A 1 80 ? 16.399 -6.238 -12.743 1.00 93.00 80 ALA A O 1
ATOM 616 N N . LEU A 1 81 ? 16.242 -5.456 -10.639 1.00 94.19 81 LEU A N 1
ATOM 617 C CA . LEU A 1 81 ? 16.979 -6.570 -10.019 1.00 94.19 81 LEU A CA 1
ATOM 618 C C . LEU A 1 81 ? 16.309 -7.930 -10.250 1.00 94.19 81 LEU A C 1
ATOM 620 O O . LEU A 1 81 ? 16.996 -8.944 -10.390 1.00 94.19 81 LEU A O 1
ATOM 624 N N . VAL A 1 82 ? 14.980 -7.953 -10.342 1.00 92.25 82 VAL A N 1
ATOM 625 C CA . VAL A 1 82 ? 14.191 -9.166 -10.610 1.00 92.25 82 VAL A CA 1
ATOM 626 C C . VAL A 1 82 ? 13.728 -9.270 -12.067 1.00 92.25 82 VAL A C 1
ATOM 628 O O . VAL A 1 82 ? 12.951 -10.159 -12.406 1.00 92.25 82 VAL A O 1
ATOM 631 N N . ARG A 1 83 ? 14.244 -8.400 -12.951 1.00 91.38 83 ARG A N 1
ATOM 632 C CA . ARG A 1 83 ? 13.888 -8.312 -14.382 1.00 91.38 83 ARG A CA 1
ATOM 633 C C . ARG A 1 83 ? 12.389 -8.131 -14.618 1.00 91.38 83 ARG A C 1
ATOM 635 O O . ARG A 1 83 ? 11.831 -8.647 -15.588 1.00 91.38 83 ARG A O 1
ATOM 642 N N . GLN A 1 84 ? 11.746 -7.396 -13.725 1.00 87.19 84 GLN A N 1
ATOM 643 C CA . GLN A 1 84 ? 10.345 -7.045 -13.823 1.00 87.19 84 GLN A CA 1
ATOM 644 C C . GLN A 1 84 ? 10.196 -5.699 -14.535 1.00 87.19 84 GLN A C 1
ATOM 646 O O . GLN A 1 84 ? 10.980 -4.781 -14.309 1.00 87.19 84 GLN A O 1
ATOM 651 N N . ARG A 1 85 ? 9.193 -5.587 -15.414 1.00 82.62 85 ARG A N 1
ATOM 652 C CA . ARG A 1 85 ? 8.799 -4.300 -16.001 1.00 82.62 85 ARG A CA 1
ATOM 653 C C . ARG A 1 85 ? 7.787 -3.632 -15.078 1.00 82.62 85 ARG A C 1
ATOM 655 O O . ARG A 1 85 ? 6.826 -4.278 -14.660 1.00 82.62 85 ARG A O 1
ATOM 662 N N . THR A 1 86 ? 8.035 -2.370 -14.775 1.00 80.81 86 THR A N 1
ATOM 663 C CA . THR A 1 86 ? 7.074 -1.434 -14.191 1.00 80.81 86 THR A CA 1
ATOM 664 C C . THR A 1 8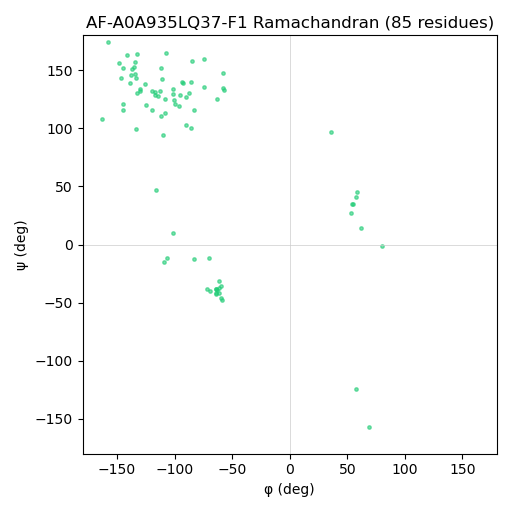6 ? 6.066 -1.001 -15.268 1.00 80.81 86 THR A C 1
ATOM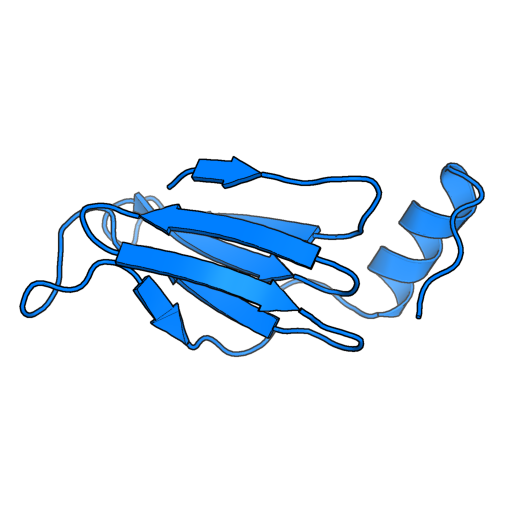 666 O O . THR A 1 86 ? 6.292 -1.246 -16.462 1.00 80.81 86 THR A O 1
ATOM 669 N N . ALA A 1 87 ? 4.905 -0.498 -14.837 1.00 68.19 87 ALA A N 1
ATOM 670 C CA . ALA A 1 87 ? 3.797 -0.107 -15.716 1.00 68.19 87 ALA A CA 1
ATOM 671 C C . ALA A 1 87 ? 4.065 1.216 -16.446 1.00 68.19 87 ALA A 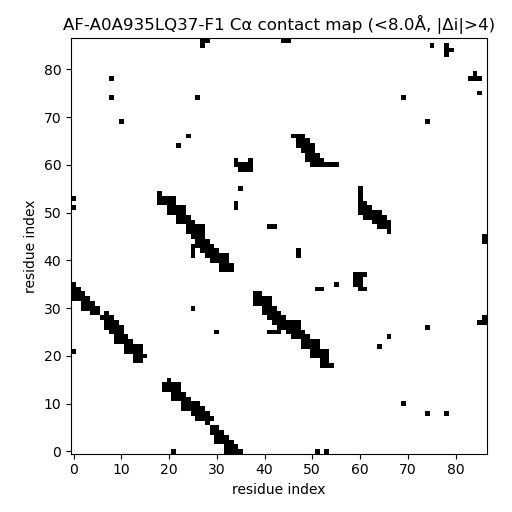C 1
ATOM 673 O O . ALA A 1 87 ? 4.718 2.093 -15.843 1.00 68.19 87 ALA A O 1
#

Nearest PDB structures (foldseek):
  4m0n-assembly1_A  TM=6.703E-01  e=4.793E+00  Parabacteroides distasonis ATCC 8503
  4m0h-assembly2_B  TM=5.900E-01  e=6.016E+00  Parabacteroides distasonis ATCC 8503
  1i97-assembly1_Q  TM=2.559E-01  e=4.278E+00  Thermus thermophilus
  3kjp-assembly1_A  TM=2.476E-01  e=5.073E+00  Homo sapiens
  3f7f-assembly1_A  TM=2.618E-01  e=6.016E+00  Saccharomyces cerevisiae

Secondary structure (DSSP, 8-state):
-EEEE-S--EEEEEEGGGTTEEEEEE-SEEEEEEETTEEEEEEESS-EEEEEEEEEETTEEEEEE---S--HHHHHHHHHHTTPPP-

Radius of gyration: 13.13 Å; Cα contacts (8 Å, |Δi|>4): 178; chains: 1; bounding box: 33×21×34 Å

pLDDT: mean 94.61, std 4.38, range [68.19, 98.38]

Solvent-accessible surface area (backbone atoms only — not comparable to full-atom values): 5064 Å² total; per-residue (Å²): 118,50,72,51,78,62,96,59,55,69,50,73,50,71,38,69,94,58,67,48,26,28,43,39,32,36,39,25,50,54,34,45,38,38,21,90,90,39,71,48,75,46,77,25,67,63,61,48,26,32,35,32,43,69,65,61,59,96,85,40,13,64,41,84,44,75,88,72,100,72,55,71,68,60,54,50,54,56,29,52,78,73,72,46,83,81,111

Sequence (87 aa):
MTAGIRGTGVYAEVLPEQDFRSYFCNCYGTVDIAAGGDRTVSESTYHQSFWAEASPRKGQSLFPAQAINHTDEEMEMLAALVRQRTA

Foldseek 3Di:
DDKADDQFDKDKDFDVVQQRKIKIWGQAAWMWDDADPDTDIDHDLGIWIWIAHPDDDVNHRIDTDDDDDDDPVRRVVVCVVVVHDRD